Protein AF-A0A183EW74-F1 (afdb_monomer_lite)

Secondary structure (DSSP, 8-state):
--------HHHHHHHH--S-----GGGSEEEESS----TTT--HHHHHT-S-TTS-----SSSPP-EEEE-SS----SEEEEEEEHHHHHTTS-GGGTTSGGGGEEEEEEEEEEETTEEEEEEEEEEES-EEEEEEESSS---

InterPro domains:
  IPR004939 APC10/DOC domain [PF03256] (21-135)
  IPR004939 APC10/DOC domain [PS51284] (1-143)
  IPR004939 APC10/DOC domain [SM01337] (21-141)
  IPR008979 Galactose-binding-like domain superfamily [SSF49785] (6-139)
  IPR016901 Anaphase-promoting complex subunit APC10/Doc1 [PTHR12936] (15-138)

Radius of gyration: 16.48 Å; chains: 1; bounding box: 38×37×43 Å

Structure (mmCIF, N/CA/C/O backbone):
data_AF-A0A183EW74-F1
#
_entry.id   AF-A0A183EW74-F1
#
loop_
_atom_site.group_PDB
_atom_site.id
_atom_site.type_symbol
_atom_site.label_atom_id
_atom_site.label_alt_id
_atom_site.label_comp_id
_atom_site.label_asym_id
_atom_site.label_entity_id
_atom_site.label_seq_id
_atom_site.pdbx_PDB_ins_code
_atom_site.Cartn_x
_atom_site.Cartn_y
_atom_site.Cartn_z
_atom_site.occupancy
_atom_site.B_iso_or_equiv
_atom_site.auth_seq_id
_atom_site.auth_comp_id
_atom_site.auth_asym_id
_atom_site.auth_atom_id
_atom_site.pdbx_PDB_model_num
ATOM 1 N N . MET A 1 1 ? -5.964 -13.718 -28.762 1.00 37.50 1 MET A N 1
ATOM 2 C CA . MET A 1 1 ? -6.596 -14.587 -27.745 1.00 37.50 1 MET A CA 1
ATOM 3 C C . MET A 1 1 ? -5.716 -14.530 -26.511 1.00 37.50 1 MET A C 1
ATOM 5 O O . MET A 1 1 ? -4.592 -14.994 -26.602 1.00 37.50 1 MET A O 1
ATOM 9 N N . GLY A 1 2 ? -6.168 -13.905 -25.423 1.00 36.97 2 GLY A N 1
ATOM 10 C CA . GLY A 1 2 ? -5.344 -13.739 -24.220 1.00 36.97 2 GLY A CA 1
ATOM 11 C C . GLY A 1 2 ? -6.042 -12.947 -23.116 1.00 36.97 2 GLY A C 1
ATOM 12 O O . GLY A 1 2 ? -5.468 -12.014 -22.588 1.00 36.97 2 GLY A O 1
ATOM 13 N N . THR A 1 3 ? -7.302 -13.263 -22.812 1.00 36.94 3 THR A N 1
ATOM 14 C CA . THR A 1 3 ? -8.050 -12.672 -21.683 1.00 36.94 3 THR A CA 1
ATOM 15 C C . THR A 1 3 ? -8.197 -13.713 -20.581 1.00 36.94 3 THR A C 1
ATOM 17 O O . THR A 1 3 ? -9.294 -14.172 -20.261 1.00 36.94 3 THR A O 1
ATOM 20 N N . ALA A 1 4 ? -7.062 -14.158 -20.064 1.00 42.09 4 ALA A N 1
ATOM 21 C CA . ALA A 1 4 ? -6.982 -15.019 -18.903 1.00 42.09 4 ALA A CA 1
ATOM 22 C C . ALA A 1 4 ? -5.778 -14.547 -18.082 1.00 42.09 4 ALA A C 1
ATOM 24 O O . ALA A 1 4 ? -4.735 -14.272 -18.662 1.00 42.09 4 ALA A O 1
ATOM 25 N N . TYR A 1 5 ? -5.930 -14.507 -16.758 1.00 43.66 5 TYR A N 1
ATOM 26 C CA . TYR A 1 5 ? -4.840 -14.488 -15.770 1.00 43.66 5 TYR A CA 1
ATOM 27 C C . TYR A 1 5 ? -4.360 -13.178 -15.140 1.00 43.66 5 TYR A C 1
ATOM 29 O O . TYR A 1 5 ? -3.372 -13.232 -14.417 1.00 43.66 5 TYR A O 1
ATOM 37 N N . VAL A 1 6 ? -5.110 -12.074 -15.180 1.00 52.25 6 VAL A N 1
ATOM 38 C CA . VAL A 1 6 ? -5.001 -11.147 -14.037 1.00 52.25 6 VAL A CA 1
ATOM 39 C C . VAL A 1 6 ? -5.845 -11.742 -12.920 1.00 52.25 6 VAL A C 1
ATOM 41 O O . VAL A 1 6 ? -7.075 -11.675 -12.926 1.00 52.25 6 VAL A O 1
ATOM 44 N N . VAL A 1 7 ? -5.202 -12.467 -12.007 1.00 58.50 7 VAL A N 1
ATOM 45 C CA . VAL A 1 7 ? -5.883 -13.035 -10.842 1.00 58.50 7 VAL A CA 1
ATOM 46 C C . VAL A 1 7 ? -6.419 -11.868 -10.022 1.00 58.50 7 VAL A C 1
ATOM 48 O O . VAL A 1 7 ? -5.661 -11.165 -9.363 1.00 58.50 7 VAL A O 1
ATOM 51 N N . HIS A 1 8 ? -7.735 -11.664 -10.064 1.00 78.88 8 HIS A N 1
ATOM 52 C CA . HIS A 1 8 ? -8.410 -10.679 -9.229 1.00 78.88 8 HIS A CA 1
ATOM 53 C C . HIS A 1 8 ? -7.988 -10.867 -7.763 1.00 78.88 8 HIS A C 1
ATOM 55 O O . HIS A 1 8 ? -8.059 -11.986 -7.245 1.00 78.88 8 HIS A O 1
ATOM 61 N N . TRP A 1 9 ? -7.590 -9.787 -7.082 1.00 83.94 9 TRP A N 1
ATOM 62 C CA . TRP A 1 9 ? -7.100 -9.821 -5.696 1.00 83.94 9 TRP A CA 1
ATOM 63 C C . TRP A 1 9 ? -8.014 -10.591 -4.724 1.00 83.94 9 TRP A C 1
ATOM 65 O O . TRP A 1 9 ? -7.532 -11.280 -3.829 1.00 83.94 9 TRP A O 1
ATOM 75 N N . ARG A 1 10 ? -9.337 -10.584 -4.949 1.00 84.81 10 ARG A N 1
ATOM 76 C CA . ARG A 1 10 ? -10.326 -11.344 -4.165 1.00 84.81 10 ARG A CA 1
ATOM 77 C C . ARG A 1 10 ? -10.039 -12.853 -4.160 1.00 84.81 10 ARG A C 1
ATOM 79 O O . ARG A 1 10 ? -10.166 -13.513 -3.128 1.00 84.81 10 ARG A O 1
ATOM 86 N N . ASN A 1 11 ? -9.572 -13.401 -5.285 1.00 85.00 11 ASN A N 1
ATOM 87 C CA . ASN A 1 11 ? -9.171 -14.805 -5.380 1.00 85.00 11 ASN A CA 1
ATOM 88 C C . ASN A 1 11 ? -7.920 -15.091 -4.544 1.00 85.00 11 ASN A C 1
ATOM 90 O O . ASN A 1 11 ? -7.852 -16.140 -3.903 1.00 85.00 11 ASN A O 1
ATOM 94 N N . LEU A 1 12 ? -6.947 -14.173 -4.527 1.00 86.19 12 LEU A N 1
ATOM 95 C CA . LEU A 1 12 ? -5.769 -14.284 -3.667 1.00 86.19 12 LEU A CA 1
ATOM 96 C C . LEU A 1 12 ? -6.178 -14.259 -2.191 1.00 86.19 12 LEU A C 1
ATOM 98 O O . LEU A 1 12 ? -5.804 -15.166 -1.450 1.00 86.19 12 LEU A O 1
ATOM 102 N N . VAL A 1 13 ? -7.015 -13.296 -1.792 1.00 86.88 13 VAL A N 1
ATOM 103 C CA . VAL A 1 13 ? -7.507 -13.152 -0.411 1.00 86.88 13 VAL A CA 1
ATOM 104 C C . VAL A 1 13 ? -8.156 -14.440 0.092 1.00 86.88 13 VAL A C 1
ATOM 106 O O . VAL A 1 13 ? -7.800 -14.929 1.161 1.00 86.88 13 VAL A O 1
ATOM 109 N N . SER A 1 14 ? -9.017 -15.065 -0.716 1.00 85.50 14 SER A N 1
ATOM 110 C CA . SER A 1 14 ? -9.679 -16.329 -0.351 1.00 85.50 14 SER A CA 1
ATOM 111 C C . SER A 1 14 ? -8.719 -17.509 -0.112 1.00 85.50 14 SER A C 1
ATOM 113 O O . SER A 1 14 ? -9.075 -18.501 0.542 1.00 85.50 14 SER A O 1
ATOM 115 N N . LYS A 1 15 ? -7.502 -17.443 -0.667 1.00 86.69 15 LYS A N 1
ATOM 116 C CA . LYS A 1 15 ? -6.459 -18.460 -0.486 1.00 86.69 15 LYS A CA 1
ATOM 117 C C . LYS A 1 15 ? -5.645 -18.207 0.777 1.00 86.69 15 LYS A C 1
ATOM 119 O O . LYS A 1 15 ? -5.341 -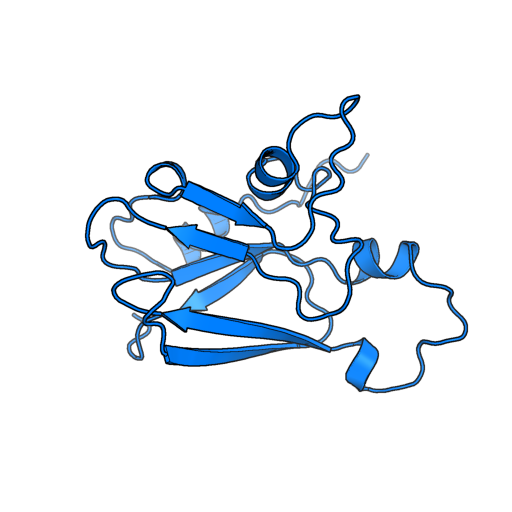19.174 1.468 1.00 86.69 15 LYS A O 1
ATOM 124 N N . ILE A 1 16 ? -5.327 -16.947 1.067 1.00 85.94 16 ILE A N 1
ATOM 125 C CA . ILE A 1 16 ? -4.449 -16.555 2.181 1.00 85.94 16 ILE A CA 1
ATOM 126 C C . ILE A 1 16 ? -5.194 -16.359 3.505 1.00 85.94 16 ILE A C 1
ATOM 128 O O . ILE A 1 16 ? -4.575 -16.398 4.560 1.00 85.94 16 ILE A O 1
ATOM 132 N N . TYR A 1 17 ? -6.513 -16.155 3.471 1.00 85.12 17 TYR A N 1
ATOM 133 C CA . TYR A 1 17 ? -7.319 -15.959 4.670 1.00 85.12 17 TYR A CA 1
ATOM 134 C C . TYR A 1 17 ? -8.685 -16.637 4.532 1.00 85.12 17 TYR A C 1
ATOM 136 O O . TYR A 1 17 ? -9.342 -16.552 3.494 1.00 85.12 17 TYR A O 1
ATOM 144 N N . LYS A 1 18 ? -9.110 -17.346 5.584 1.00 83.50 18 LYS A N 1
ATOM 145 C CA . LYS A 1 18 ? -10.357 -18.137 5.600 1.00 83.50 18 LYS A CA 1
ATOM 146 C C . LYS A 1 18 ? -11.490 -17.517 6.420 1.00 83.50 18 LYS A C 1
ATOM 148 O O . LYS A 1 18 ? -12.598 -18.044 6.394 1.00 83.50 18 LYS A O 1
ATOM 153 N N . GLY A 1 19 ? -11.226 -16.435 7.150 1.00 84.44 19 GLY A N 1
ATOM 154 C CA . GLY A 1 19 ? -12.236 -15.713 7.923 1.00 84.44 19 GLY A CA 1
ATOM 155 C C . GLY A 1 19 ? -12.952 -14.626 7.118 1.00 84.44 19 GLY A C 1
ATOM 156 O O . GLY A 1 19 ? -12.675 -14.412 5.938 1.00 84.44 19 GLY A O 1
ATOM 157 N N . ALA A 1 20 ? -13.856 -13.912 7.787 1.00 85.00 20 ALA A N 1
ATOM 158 C CA . ALA A 1 20 ? -14.469 -12.711 7.234 1.00 85.00 20 ALA A CA 1
ATOM 159 C C . ALA A 1 20 ? -13.455 -11.559 7.231 1.00 85.00 20 ALA A C 1
ATOM 161 O O . ALA A 1 20 ? -12.843 -11.268 8.257 1.00 85.00 20 ALA A O 1
ATOM 162 N N . LEU A 1 21 ? -13.298 -10.911 6.079 1.00 88.50 21 LEU A N 1
ATOM 163 C CA . LEU A 1 21 ? -12.496 -9.705 5.906 1.00 88.50 21 LEU A CA 1
ATOM 164 C C . LEU A 1 21 ? -13.375 -8.604 5.345 1.00 88.50 21 LEU A C 1
ATOM 166 O O . LEU A 1 21 ? -14.243 -8.865 4.510 1.00 88.50 21 LEU A O 1
ATOM 170 N N . LEU A 1 22 ? -13.115 -7.386 5.797 1.00 90.50 22 LEU A N 1
ATOM 171 C CA . LEU A 1 22 ? -13.687 -6.180 5.232 1.00 90.50 22 LEU A CA 1
ATOM 172 C C . LEU A 1 22 ? -12.583 -5.460 4.463 1.00 90.50 22 LEU A C 1
ATOM 174 O O . LEU A 1 22 ? -11.518 -5.201 5.018 1.00 90.50 22 LEU A O 1
ATOM 178 N N . ASP A 1 23 ? -12.842 -5.170 3.192 1.00 90.62 23 ASP A N 1
ATOM 179 C CA . ASP A 1 23 ? -12.040 -4.201 2.456 1.00 90.62 23 ASP A CA 1
ATOM 180 C C . ASP A 1 23 ? -12.403 -2.807 2.973 1.00 90.62 23 ASP A C 1
ATOM 182 O O . ASP A 1 23 ? -13.577 -2.445 2.974 1.00 90.62 23 ASP A O 1
ATOM 186 N N . ILE A 1 24 ? -11.403 -2.084 3.471 1.00 92.50 24 ILE A N 1
ATOM 187 C CA . ILE A 1 24 ? -11.542 -0.738 4.042 1.00 92.50 24 ILE A CA 1
ATOM 188 C C . ILE A 1 24 ? -10.768 0.301 3.227 1.00 92.50 24 ILE A C 1
ATOM 190 O O . ILE A 1 24 ? -10.488 1.389 3.722 1.00 92.50 24 ILE A O 1
ATOM 194 N N . THR A 1 25 ? -10.386 -0.031 1.992 1.00 91.38 25 THR A N 1
ATOM 195 C CA . THR A 1 25 ? -9.638 0.870 1.103 1.00 91.38 25 THR A CA 1
ATOM 196 C C . THR A 1 25 ? -10.364 2.204 0.930 1.00 91.38 25 THR A C 1
ATOM 198 O O . THR A 1 25 ? -9.754 3.261 1.017 1.00 91.38 25 THR A O 1
ATOM 201 N N . ASP A 1 26 ? -11.685 2.179 0.777 1.00 90.50 26 ASP A N 1
ATOM 202 C CA . ASP A 1 26 ? -12.528 3.364 0.593 1.00 90.50 26 ASP A CA 1
ATOM 203 C C . ASP A 1 26 ? -12.795 4.165 1.882 1.00 90.50 26 ASP A C 1
ATOM 205 O O . ASP A 1 26 ? -13.334 5.271 1.822 1.00 90.50 26 ASP A O 1
ATOM 209 N N . HIS A 1 27 ? -12.397 3.651 3.050 1.00 93.19 27 HIS A N 1
ATOM 210 C CA . HIS A 1 27 ? -12.467 4.389 4.314 1.00 93.19 27 HIS A CA 1
ATOM 211 C C . HIS A 1 27 ? -11.309 5.386 4.479 1.00 93.19 27 HIS A C 1
ATOM 213 O O . HIS A 1 27 ? -11.342 6.202 5.404 1.00 93.19 27 HIS A O 1
ATOM 219 N N . ALA A 1 28 ? -10.281 5.305 3.629 1.00 90.62 28 ALA A N 1
ATOM 220 C CA . ALA A 1 28 ? -9.077 6.116 3.725 1.00 90.62 28 ALA A CA 1
ATOM 221 C C . ALA A 1 28 ? -9.035 7.279 2.731 1.00 90.62 28 ALA A C 1
ATOM 223 O O . ALA A 1 28 ? -9.616 7.251 1.646 1.00 90.62 28 ALA A O 1
ATOM 224 N N . PHE A 1 29 ? -8.246 8.286 3.090 1.00 89.44 29 PHE A N 1
ATOM 225 C CA . PHE A 1 29 ? -7.788 9.341 2.201 1.00 89.44 29 PHE A CA 1
ATOM 226 C C . PHE A 1 29 ? -6.372 9.020 1.722 1.00 89.44 29 PHE A C 1
ATOM 228 O O . PHE A 1 29 ? -5.485 8.749 2.531 1.00 89.44 29 PHE A O 1
ATOM 235 N N . PHE A 1 30 ? -6.163 9.066 0.406 1.00 88.94 30 PHE A N 1
ATOM 236 C CA . PHE A 1 30 ? -4.874 8.787 -0.224 1.00 88.94 30 PHE A CA 1
ATOM 237 C C . PHE A 1 30 ? -4.237 10.072 -0.741 1.00 88.94 30 PHE A C 1
ATOM 239 O O . PHE A 1 30 ? -4.880 10.857 -1.441 1.00 88.94 30 PHE A O 1
ATOM 246 N N . THR A 1 31 ? -2.952 10.251 -0.447 1.00 85.56 31 THR A N 1
ATOM 247 C CA . THR A 1 31 ? -2.115 11.318 -1.010 1.00 85.56 31 THR A CA 1
ATOM 248 C C . THR A 1 31 ? -0.830 10.714 -1.565 1.00 85.56 31 THR A C 1
ATOM 250 O O . THR A 1 31 ? -0.281 9.787 -0.979 1.00 85.56 31 THR A O 1
ATOM 253 N N . LEU A 1 32 ? -0.337 11.236 -2.689 1.00 84.94 32 LEU A N 1
ATOM 254 C CA . LEU A 1 32 ? 0.871 10.750 -3.366 1.00 84.94 32 LEU A CA 1
ATOM 255 C C . LEU A 1 32 ? 1.941 11.847 -3.361 1.00 84.94 32 LEU A C 1
ATOM 257 O O . LEU A 1 32 ? 1.614 13.013 -3.585 1.00 84.94 32 LEU A O 1
ATOM 261 N N . SER A 1 33 ? 3.212 11.499 -3.123 1.00 75.81 33 SER A N 1
ATOM 262 C CA . SER A 1 33 ? 4.321 12.476 -3.076 1.00 75.81 33 SER A CA 1
ATOM 263 C C . SER A 1 33 ? 4.578 13.168 -4.410 1.00 75.81 33 SER A C 1
ATOM 265 O O . SER A 1 33 ? 5.007 14.319 -4.444 1.00 75.81 33 SER A O 1
ATOM 267 N N . SER A 1 34 ? 4.317 12.469 -5.510 1.00 65.06 34 SER A N 1
ATOM 268 C CA . SER A 1 34 ? 4.404 12.994 -6.864 1.00 65.06 34 SER A CA 1
ATOM 269 C C . SER A 1 34 ? 3.233 12.440 -7.657 1.00 65.06 34 SER A C 1
ATOM 271 O O . SER A 1 34 ? 3.224 11.256 -7.992 1.00 65.06 34 SER A O 1
ATOM 273 N N . GLY A 1 35 ? 2.252 13.291 -7.936 1.00 52.75 35 GLY A N 1
ATOM 274 C CA . GLY A 1 35 ? 1.260 13.012 -8.959 1.00 52.75 35 GLY A CA 1
ATOM 275 C C . GLY A 1 35 ? 1.611 13.787 -10.217 1.00 52.75 35 GLY A C 1
ATOM 276 O O . GLY A 1 35 ? 1.851 14.996 -10.126 1.00 52.75 35 GLY A O 1
ATOM 277 N N . ILE A 1 36 ? 1.608 13.153 -11.392 1.00 45.44 36 ILE A N 1
ATOM 278 C CA . ILE A 1 36 ? 1.493 13.952 -12.616 1.00 45.44 36 ILE A CA 1
ATOM 279 C C . ILE A 1 36 ? 0.102 14.576 -12.545 1.00 45.44 36 ILE A C 1
ATOM 281 O O . ILE A 1 36 ? -0.905 13.910 -12.780 1.00 45.44 36 ILE A O 1
ATOM 285 N N . LEU A 1 37 ? 0.024 15.867 -12.223 1.00 41.78 37 LEU A N 1
ATOM 286 C CA . LEU A 1 37 ? -1.216 16.627 -12.320 1.00 41.78 37 LEU A CA 1
ATOM 287 C C . LEU A 1 37 ? -1.498 16.890 -13.806 1.00 41.78 37 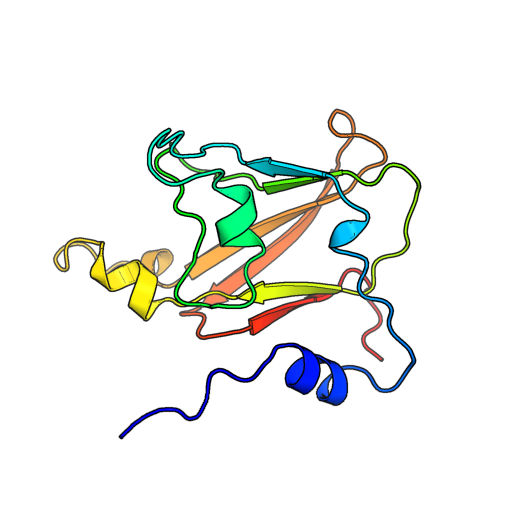LEU A C 1
ATOM 289 O O . LEU A 1 37 ? -1.468 18.021 -14.288 1.00 41.78 37 LEU A O 1
ATOM 293 N N . ASN A 1 38 ? -1.707 15.824 -14.578 1.00 41.56 38 ASN A N 1
ATOM 294 C CA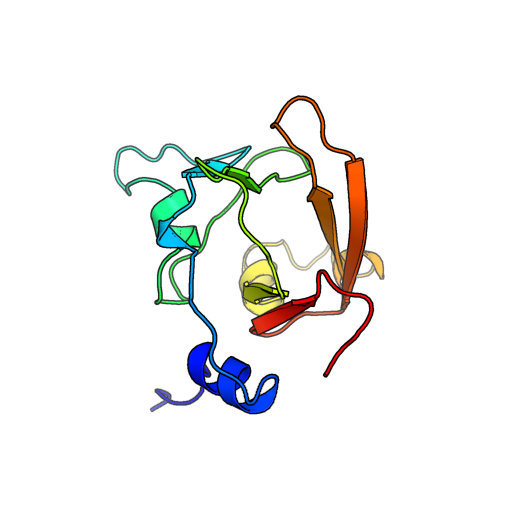 . ASN A 1 38 ? -2.139 15.947 -15.950 1.00 41.56 38 ASN A CA 1
ATOM 295 C C . ASN A 1 38 ? -3.624 16.298 -15.8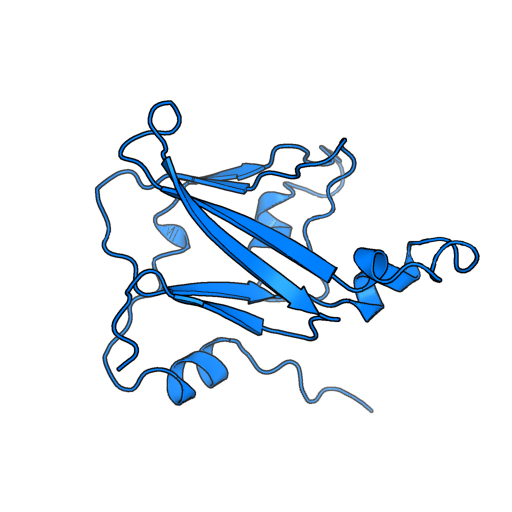89 1.00 41.56 38 ASN A C 1
ATOM 297 O O . ASN A 1 38 ? -4.486 15.426 -15.804 1.00 41.56 38 ASN A O 1
ATOM 301 N N . LEU A 1 39 ? -3.920 17.599 -15.903 1.00 40.16 39 LEU A N 1
ATOM 302 C CA . LEU A 1 39 ? -5.281 18.148 -15.915 1.00 40.16 39 LEU A CA 1
ATOM 303 C C . LEU A 1 39 ? -6.152 17.556 -17.044 1.00 40.16 39 LEU A C 1
ATOM 305 O O . LEU A 1 39 ? -7.373 17.655 -16.981 1.00 40.16 39 LEU A O 1
ATOM 309 N N . ALA A 1 40 ? -5.544 16.911 -18.050 1.00 49.12 40 ALA A N 1
ATOM 310 C CA . ALA A 1 40 ? -6.229 16.197 -19.124 1.00 49.12 40 ALA A CA 1
ATOM 311 C C . ALA A 1 40 ? -6.575 14.718 -18.824 1.00 49.12 40 ALA A C 1
ATOM 313 O O . ALA A 1 40 ? -7.374 14.151 -19.566 1.00 49.12 40 ALA A O 1
ATOM 314 N N . LYS A 1 41 ? -5.989 14.076 -17.796 1.00 45.47 41 LYS A N 1
ATOM 315 C CA . LYS A 1 41 ? -6.146 12.628 -17.515 1.00 45.47 41 LYS A CA 1
ATOM 316 C C . LYS A 1 41 ? -6.648 12.253 -16.109 1.00 45.47 41 LYS A C 1
ATOM 318 O O . LYS A 1 41 ? -6.861 11.074 -15.870 1.00 45.47 41 LYS A O 1
ATOM 323 N N . GLY A 1 42 ? -6.942 13.215 -15.232 1.00 43.66 42 GLY A N 1
ATOM 324 C CA . GLY A 1 42 ? -7.601 12.932 -13.946 1.00 43.66 42 GLY A CA 1
ATOM 325 C C . GLY A 1 42 ? -6.665 12.344 -12.880 1.00 43.66 42 GLY A C 1
ATOM 326 O O . GLY A 1 42 ? -5.554 11.922 -13.176 1.00 43.66 42 GLY A O 1
ATOM 327 N N . HIS A 1 43 ? -7.085 12.430 -11.615 1.00 55.47 43 HIS A N 1
ATOM 328 C CA . HIS A 1 43 ? -6.219 12.260 -10.445 1.00 55.47 43 HIS A CA 1
ATOM 329 C C . HIS A 1 43 ? -5.508 10.903 -10.383 1.00 55.47 43 HIS A C 1
ATOM 331 O O . HIS A 1 43 ? -6.133 9.854 -10.473 1.00 55.47 43 HIS A O 1
ATOM 337 N N . ASP A 1 44 ? -4.211 10.950 -10.107 1.00 68.12 44 ASP A N 1
ATOM 338 C CA . ASP A 1 44 ? -3.294 9.807 -10.056 1.00 68.12 44 ASP A CA 1
ATOM 339 C C . ASP A 1 44 ? -3.661 8.751 -8.988 1.00 68.12 44 ASP A C 1
ATOM 341 O O . ASP A 1 44 ? -3.468 7.551 -9.158 1.00 68.12 44 ASP A O 1
ATOM 345 N N . VAL A 1 45 ? -4.331 9.190 -7.919 1.00 80.38 45 VAL A N 1
ATOM 346 C CA . VAL A 1 45 ? -4.925 8.303 -6.906 1.00 80.38 45 VAL A CA 1
ATOM 347 C C . VAL A 1 45 ? -5.993 7.382 -7.506 1.00 80.38 45 VAL A C 1
ATOM 349 O O . VAL A 1 45 ? -6.122 6.243 -7.072 1.00 80.38 45 VAL A O 1
ATOM 352 N N . HIS A 1 46 ? -6.754 7.838 -8.508 1.00 82.31 46 HIS A N 1
ATOM 353 C CA . HIS A 1 46 ? -7.763 6.989 -9.142 1.00 82.31 46 HIS A CA 1
ATOM 354 C C . HIS A 1 46 ? -7.128 5.849 -9.931 1.00 82.31 46 HIS A C 1
ATOM 356 O O . HIS A 1 46 ? -7.675 4.757 -9.901 1.00 82.31 46 HIS A O 1
ATOM 362 N N . HIS A 1 4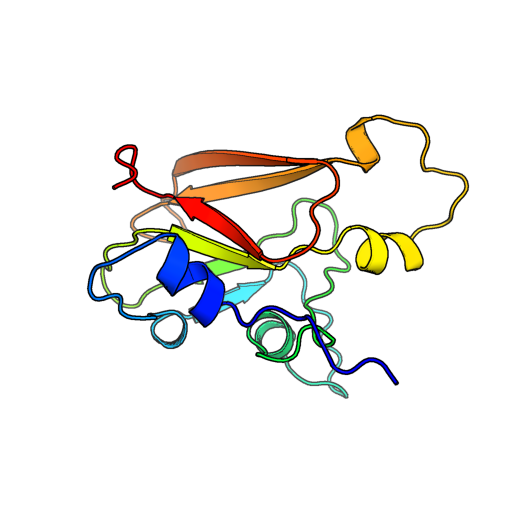7 ? -5.981 6.077 -10.580 1.00 82.88 47 HIS A N 1
ATOM 363 C CA . HIS A 1 47 ? -5.248 5.001 -11.246 1.00 82.88 47 HIS A CA 1
ATOM 364 C C . HIS A 1 47 ? -4.603 4.045 -10.240 1.00 82.88 47 HIS A C 1
ATOM 366 O O . HIS A 1 47 ? -4.610 2.846 -10.473 1.00 82.88 47 HIS A O 1
ATOM 372 N N . LEU A 1 48 ? -4.099 4.541 -9.101 1.00 84.62 48 LEU A N 1
ATOM 373 C CA . LEU A 1 48 ? -3.578 3.677 -8.031 1.00 84.62 48 LEU A CA 1
ATOM 374 C C . LEU A 1 48 ? -4.640 2.710 -7.482 1.00 84.62 48 LEU A C 1
ATOM 376 O O . LEU A 1 48 ? -4.318 1.583 -7.115 1.00 84.62 48 LEU A O 1
ATOM 380 N N . LEU A 1 49 ? -5.885 3.176 -7.374 1.00 86.44 49 LEU A N 1
ATOM 381 C CA . LEU A 1 49 ? -6.998 2.436 -6.775 1.00 86.44 49 LEU A CA 1
ATOM 382 C C . LEU A 1 49 ? -7.912 1.767 -7.816 1.00 86.44 49 LEU A C 1
ATOM 384 O O . LEU A 1 49 ? -8.965 1.246 -7.445 1.00 86.44 49 LEU A O 1
ATOM 388 N N . ASP A 1 50 ? -7.553 1.804 -9.103 1.00 84.88 50 ASP A N 1
ATOM 389 C CA . ASP A 1 50 ? -8.356 1.204 -10.168 1.00 84.88 50 ASP A CA 1
ATOM 390 C C . ASP A 1 50 ? -8.325 -0.333 -10.071 1.00 84.88 50 ASP A C 1
ATOM 392 O O . ASP A 1 50 ? -7.326 -0.941 -9.684 1.00 84.88 50 ASP A O 1
AT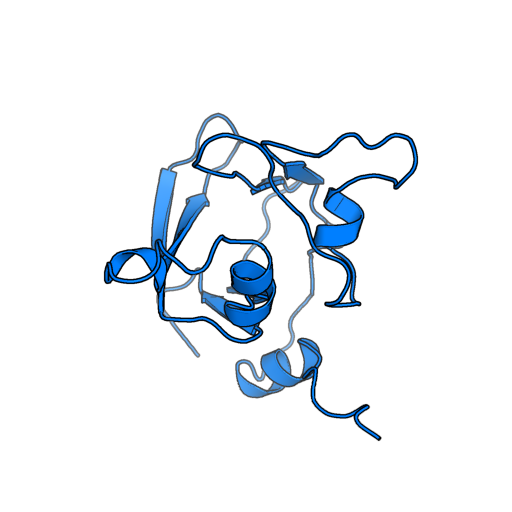OM 396 N N . GLU A 1 51 ? -9.430 -0.990 -10.432 1.00 82.69 51 GLU A N 1
ATOM 397 C CA . GLU A 1 51 ? -9.456 -2.453 -10.545 1.00 82.69 51 GLU A CA 1
ATOM 398 C C . GLU A 1 51 ? -8.758 -2.932 -11.832 1.00 82.69 51 GLU A C 1
ATOM 400 O O . GLU A 1 51 ? -8.380 -4.105 -11.931 1.00 82.69 51 GLU A O 1
ATOM 405 N N . ASN A 1 52 ? -8.590 -2.046 -12.822 1.00 81.75 52 ASN A N 1
ATOM 406 C CA . ASN A 1 52 ? -7.849 -2.327 -14.043 1.00 81.75 52 ASN A CA 1
ATOM 407 C C . ASN A 1 52 ? -6.340 -2.142 -13.835 1.00 81.75 52 ASN A C 1
ATOM 409 O O . ASN A 1 52 ? -5.870 -1.019 -13.708 1.00 81.75 52 ASN A O 1
ATOM 413 N N . ILE A 1 53 ? -5.577 -3.235 -13.911 1.00 77.12 53 ILE A N 1
ATOM 414 C CA . ILE A 1 53 ? -4.112 -3.217 -13.755 1.00 77.12 53 ILE A CA 1
ATOM 415 C C . ILE A 1 53 ? -3.371 -2.448 -14.859 1.00 77.12 53 ILE A C 1
ATOM 417 O O . ILE A 1 53 ? -2.211 -2.092 -14.680 1.00 77.12 53 ILE A O 1
ATOM 421 N N . ASP A 1 54 ? -4.028 -2.180 -15.993 1.00 76.56 54 ASP A N 1
ATOM 422 C CA . ASP A 1 54 ? -3.465 -1.334 -17.051 1.00 76.56 54 ASP A CA 1
ATOM 423 C C . ASP A 1 54 ? -3.466 0.154 -16.648 1.00 76.56 54 ASP A C 1
ATOM 425 O O . ASP A 1 54 ? -2.825 0.984 -17.297 1.00 76.56 54 ASP A O 1
ATOM 429 N N . HIS A 1 55 ? -4.213 0.513 -15.599 1.00 80.31 55 HIS A N 1
ATOM 430 C CA . HIS A 1 55 ? -4.186 1.827 -14.975 1.00 80.31 55 HIS A CA 1
ATOM 431 C C . HIS A 1 55 ? -3.314 1.744 -13.721 1.00 80.31 55 HIS A C 1
ATOM 433 O O . HIS A 1 55 ? -3.575 0.959 -12.817 1.00 80.31 55 HIS A O 1
ATOM 439 N N . TYR A 1 56 ? -2.262 2.554 -13.671 1.00 76.00 56 TYR A N 1
ATOM 440 C CA . TYR A 1 56 ? -1.305 2.547 -12.570 1.00 76.00 56 TYR A CA 1
ATOM 441 C C . TYR A 1 56 ? -0.842 3.963 -12.244 1.00 76.00 56 TYR A C 1
ATOM 443 O O . TYR A 1 56 ? -0.846 4.857 -13.098 1.00 76.00 56 TYR A O 1
ATOM 451 N N . TRP A 1 57 ? -0.438 4.161 -10.990 1.00 80.44 57 TRP A N 1
ATOM 452 C CA . TRP A 1 57 ? 0.257 5.373 -10.578 1.00 80.44 57 TRP A CA 1
ATOM 453 C C . TRP A 1 57 ? 1.674 5.375 -11.144 1.00 80.44 57 TRP A C 1
ATOM 455 O O . TRP A 1 57 ? 2.424 4.418 -10.961 1.00 80.44 57 TRP A O 1
ATOM 465 N N . ARG A 1 58 ? 2.057 6.483 -11.781 1.00 75.56 58 ARG A N 1
ATOM 466 C CA . ARG A 1 58 ? 3.435 6.743 -12.194 1.00 75.56 58 ARG A CA 1
ATOM 467 C C . ARG A 1 58 ? 3.992 7.961 -11.464 1.00 75.56 58 ARG A C 1
ATOM 469 O O . ARG A 1 58 ? 3.601 9.096 -11.729 1.00 75.56 58 ARG A O 1
ATOM 476 N N . SER A 1 59 ? 4.952 7.725 -10.582 1.00 69.88 59 SER A N 1
ATOM 477 C CA . SER A 1 59 ? 5.703 8.781 -9.913 1.00 69.88 59 SER A CA 1
ATOM 478 C C . SER A 1 59 ? 6.809 9.341 -10.813 1.00 69.88 59 SER A C 1
ATOM 480 O O . SER A 1 59 ? 7.711 8.610 -11.206 1.00 69.88 59 SER A O 1
ATOM 482 N N . ASP A 1 60 ? 6.792 10.650 -11.074 1.00 69.50 60 ASP A N 1
ATOM 483 C CA . ASP A 1 60 ? 7.834 11.357 -11.846 1.00 69.50 60 ASP A CA 1
ATOM 484 C C . ASP A 1 60 ? 8.780 12.201 -10.944 1.00 69.50 60 ASP A C 1
ATOM 486 O O . ASP A 1 60 ? 9.437 13.134 -11.406 1.00 69.50 60 ASP A O 1
ATOM 490 N N . GLY A 1 61 ? 8.828 11.922 -9.634 1.00 64.50 61 GLY A N 1
ATOM 491 C CA . GLY A 1 61 ? 9.660 12.640 -8.652 1.00 64.50 61 GLY A CA 1
ATOM 492 C C . GLY A 1 61 ? 10.989 11.952 -8.309 1.00 64.50 61 GLY A C 1
ATOM 493 O O . GLY A 1 61 ? 11.279 10.861 -8.783 1.00 64.50 61 GLY A O 1
ATOM 494 N N . GLU A 1 62 ? 11.796 12.565 -7.439 1.00 66.25 62 GLU A N 1
ATOM 495 C CA . GLU A 1 62 ? 12.951 11.885 -6.832 1.00 66.25 62 GLU A CA 1
ATOM 496 C C . GLU A 1 62 ? 12.486 10.845 -5.797 1.00 66.25 62 GLU A C 1
ATOM 498 O O . GLU A 1 62 ? 11.476 11.031 -5.114 1.00 66.25 62 GLU A O 1
ATOM 503 N N . THR A 1 63 ? 13.221 9.738 -5.670 1.00 67.38 63 THR A N 1
ATOM 504 C CA . THR A 1 63 ? 12.963 8.726 -4.637 1.00 67.38 63 THR A CA 1
ATOM 505 C C . THR A 1 63 ? 13.269 9.272 -3.235 1.00 67.38 63 THR A C 1
ATOM 507 O O . THR A 1 63 ? 14.269 9.978 -3.082 1.00 67.38 63 THR A O 1
ATOM 510 N N . PRO A 1 64 ? 12.519 8.871 -2.190 1.00 76.38 64 PRO A N 1
ATOM 511 C CA . PRO A 1 64 ? 11.464 7.855 -2.198 1.00 76.38 64 PRO A CA 1
ATOM 512 C C . PRO A 1 64 ? 10.104 8.386 -2.679 1.00 76.38 64 PRO A C 1
ATOM 514 O O . PRO A 1 64 ? 9.681 9.485 -2.324 1.00 76.38 64 PRO A O 1
ATOM 517 N N . HIS A 1 65 ? 9.383 7.563 -3.440 1.00 82.62 65 HIS A N 1
ATOM 518 C CA . HIS A 1 65 ? 7.978 7.812 -3.760 1.00 82.62 65 HIS A CA 1
ATOM 519 C C . HIS A 1 65 ? 7.113 7.403 -2.562 1.00 82.62 65 HIS A C 1
ATOM 521 O O . HIS A 1 65 ? 7.313 6.330 -1.994 1.00 82.62 65 HIS A O 1
ATOM 527 N N . VAL A 1 66 ? 6.175 8.258 -2.153 1.00 82.00 66 VAL A N 1
ATOM 528 C CA . VAL A 1 66 ? 5.390 8.068 -0.926 1.00 82.00 66 VAL A CA 1
ATOM 529 C C . VAL A 1 66 ? 3.908 8.021 -1.262 1.00 82.00 66 VAL A C 1
ATOM 531 O O . VAL A 1 66 ? 3.389 8.920 -1.924 1.00 82.00 66 VAL A O 1
ATOM 534 N N . ILE A 1 67 ? 3.241 6.984 -0.760 1.00 88.44 67 ILE A N 1
ATOM 535 C CA . ILE A 1 67 ? 1.785 6.880 -0.683 1.00 88.44 67 ILE A CA 1
ATOM 536 C C . ILE A 1 67 ? 1.416 7.085 0.783 1.00 88.44 67 ILE A C 1
ATOM 538 O O . ILE A 1 67 ? 1.794 6.287 1.641 1.00 88.44 67 ILE A O 1
ATOM 542 N N . THR A 1 68 ? 0.680 8.149 1.072 1.00 87.69 68 THR A N 1
ATOM 543 C CA . THR A 1 68 ? 0.127 8.416 2.399 1.00 87.69 68 THR A CA 1
ATOM 544 C C . THR A 1 68 ? -1.317 7.938 2.430 1.00 87.69 68 THR A C 1
ATOM 546 O O . THR A 1 68 ? -2.112 8.351 1.587 1.00 87.69 68 THR A O 1
ATOM 549 N N . ILE A 1 69 ? -1.649 7.085 3.401 1.00 91.06 69 ILE A N 1
ATOM 550 C CA . ILE A 1 69 ? -2.989 6.524 3.606 1.00 91.06 69 ILE A CA 1
ATOM 551 C C . ILE A 1 69 ? -3.470 6.948 4.995 1.00 91.06 69 ILE A C 1
ATOM 553 O O . ILE A 1 69 ? -2.908 6.520 6.003 1.00 91.06 69 ILE A O 1
ATOM 557 N N . GLU A 1 70 ? -4.495 7.794 5.059 1.00 90.00 70 GLU A N 1
ATOM 558 C CA . GLU A 1 70 ? -5.020 8.345 6.312 1.00 90.00 70 GLU A CA 1
ATOM 559 C C . GLU A 1 70 ? -6.451 7.879 6.563 1.00 90.00 70 GLU A C 1
ATOM 561 O O . GLU A 1 70 ? -7.331 8.056 5.724 1.00 90.00 70 GLU A O 1
ATOM 566 N N . PHE A 1 71 ? -6.707 7.332 7.749 1.00 91.19 71 PHE A N 1
ATOM 567 C CA . PHE A 1 71 ? -8.045 6.914 8.160 1.00 91.19 71 PHE A CA 1
ATOM 568 C C . PHE A 1 71 ? -8.649 7.941 9.128 1.00 91.19 71 PHE A C 1
ATOM 570 O O . PHE A 1 71 ? -7.963 8.393 10.047 1.00 91.19 71 PHE A O 1
ATOM 577 N N . PRO A 1 72 ? -9.942 8.293 8.993 1.00 89.50 72 PRO A N 1
ATOM 578 C CA . PRO A 1 72 ? -10.599 9.279 9.857 1.00 89.50 72 PRO A CA 1
ATOM 579 C C . PRO A 1 72 ? -10.787 8.794 11.304 1.00 89.50 72 PRO A C 1
ATOM 581 O O . PRO A 1 72 ? -11.099 9.581 12.197 1.00 89.50 72 PRO A O 1
ATOM 584 N N . LYS A 1 73 ? -10.627 7.491 11.545 1.00 89.94 73 LYS A N 1
ATOM 585 C CA . LYS A 1 73 ? -10.660 6.856 12.862 1.00 89.94 73 LYS A CA 1
ATOM 586 C C . LYS A 1 73 ? -9.624 5.737 12.903 1.00 89.94 73 LYS A C 1
ATOM 588 O O . LYS A 1 73 ? -9.157 5.279 11.865 1.00 89.94 73 LYS A O 1
ATOM 593 N N . LYS A 1 74 ? -9.299 5.269 14.108 1.00 87.75 74 LYS A N 1
ATOM 594 C CA . LYS A 1 74 ? -8.442 4.096 14.278 1.00 87.75 74 LYS A CA 1
ATOM 595 C C . LYS A 1 74 ? -9.127 2.863 13.677 1.00 87.75 74 LYS A C 1
ATOM 597 O O . LYS A 1 74 ? -10.228 2.523 14.104 1.00 87.75 74 LYS A O 1
ATOM 602 N N . GLU A 1 75 ? -8.446 2.219 12.739 1.00 90.06 75 GLU A N 1
ATOM 603 C CA . GLU A 1 75 ? -8.840 0.950 12.125 1.00 90.06 75 GLU A CA 1
ATOM 604 C C . GLU A 1 75 ? -7.797 -0.127 12.449 1.00 90.06 75 GLU A C 1
ATOM 606 O O . GLU A 1 75 ? -6.628 0.181 12.707 1.00 90.06 75 GLU A O 1
ATOM 611 N N . ASP A 1 76 ? -8.226 -1.387 12.440 1.00 87.19 76 ASP A N 1
ATOM 612 C CA . ASP A 1 76 ? -7.342 -2.539 12.608 1.00 87.19 76 ASP A CA 1
ATOM 613 C C . ASP A 1 76 ? -7.001 -3.137 11.235 1.00 87.19 76 ASP A C 1
ATOM 615 O O . ASP A 1 76 ? -7.886 -3.510 10.464 1.00 87.19 76 ASP A O 1
ATOM 619 N N . PHE A 1 77 ? -5.705 -3.261 10.936 1.00 87.12 77 PHE A N 1
ATOM 620 C CA . PHE A 1 77 ? -5.205 -3.767 9.656 1.00 87.12 77 PHE A CA 1
ATOM 621 C C . PHE A 1 77 ? -4.640 -5.176 9.801 1.00 87.12 77 PHE A C 1
ATOM 623 O O . PHE A 1 77 ? -3.804 -5.434 10.667 1.00 87.12 77 PHE A O 1
ATOM 630 N N . LEU A 1 78 ? -5.042 -6.085 8.911 1.00 90.38 78 LEU A N 1
ATOM 631 C CA . LEU A 1 78 ? -4.440 -7.419 8.826 1.00 90.38 78 LEU A CA 1
ATOM 632 C C . LEU A 1 78 ? -3.302 -7.454 7.808 1.00 90.38 78 LEU A C 1
ATOM 634 O O . LEU A 1 78 ? -2.199 -7.911 8.120 1.00 90.38 78 LEU A O 1
ATOM 638 N N . PHE A 1 79 ? -3.558 -6.946 6.606 1.00 91.69 79 PHE A N 1
ATOM 639 C CA . PHE A 1 79 ? -2.569 -6.854 5.545 1.00 91.69 79 PHE A CA 1
ATOM 640 C C . PHE A 1 79 ? -2.899 -5.734 4.554 1.00 91.69 79 PHE A C 1
ATOM 642 O O . PHE A 1 79 ? -4.036 -5.273 4.479 1.00 91.69 79 PHE A O 1
ATOM 649 N N . LEU A 1 80 ? -1.891 -5.334 3.786 1.00 91.88 80 LEU A N 1
ATOM 650 C CA . LEU A 1 80 ? -1.980 -4.479 2.608 1.00 91.88 80 LEU A CA 1
ATOM 651 C C . LEU A 1 80 ? -1.705 -5.335 1.365 1.00 91.88 80 LEU A C 1
ATOM 653 O O . LEU A 1 80 ? -0.822 -6.195 1.387 1.00 91.88 80 LEU A O 1
ATOM 657 N N . LEU A 1 81 ? -2.457 -5.099 0.292 1.00 91.75 81 LEU A N 1
ATOM 658 C CA . LEU A 1 81 ? -2.203 -5.688 -1.021 1.00 91.75 81 LEU A CA 1
ATOM 659 C C . LEU A 1 81 ? -1.621 -4.625 -1.946 1.00 91.75 81 LEU A C 1
ATOM 661 O O . LEU A 1 81 ? -2.181 -3.539 -2.056 1.00 91.75 81 LEU A O 1
ATOM 665 N N . LEU A 1 82 ? -0.519 -4.950 -2.616 1.00 90.06 82 LEU A N 1
ATOM 666 C CA . LEU A 1 82 ? 0.112 -4.094 -3.620 1.00 90.06 82 LEU A CA 1
ATOM 667 C C . LEU A 1 82 ? 0.291 -4.891 -4.904 1.00 90.06 82 LEU A C 1
ATOM 669 O O . LEU A 1 82 ? 0.869 -5.972 -4.866 1.00 90.06 82 LEU A O 1
ATOM 673 N N . TYR A 1 83 ? -0.189 -4.384 -6.033 1.00 88.00 83 TYR A N 1
ATOM 674 C CA . TYR A 1 83 ? 0.141 -4.966 -7.330 1.00 88.00 83 TYR A CA 1
ATOM 675 C C . TYR A 1 83 ? 1.461 -4.364 -7.812 1.00 88.00 83 TYR A C 1
ATOM 677 O O . TYR A 1 83 ? 1.570 -3.145 -7.905 1.00 88.00 83 TYR A O 1
ATOM 685 N N . LEU A 1 84 ? 2.461 -5.206 -8.069 1.00 86.69 84 LEU A N 1
ATOM 686 C CA . LEU A 1 84 ? 3.771 -4.793 -8.574 1.00 86.69 84 LEU A CA 1
ATOM 687 C C . LEU A 1 84 ? 4.107 -5.649 -9.796 1.00 86.69 84 LEU A C 1
ATOM 689 O O . LEU A 1 84 ? 4.011 -6.874 -9.717 1.00 86.69 84 LEU A O 1
ATOM 693 N N . ASP A 1 85 ? 4.506 -5.019 -10.897 1.00 83.75 85 ASP A N 1
ATOM 694 C CA . ASP A 1 85 ? 4.850 -5.703 -12.145 1.00 83.75 85 ASP A CA 1
ATOM 695 C C . ASP A 1 85 ? 6.174 -5.168 -12.685 1.00 83.75 85 ASP A C 1
ATOM 697 O O . ASP A 1 85 ? 6.263 -4.097 -13.284 1.00 83.75 85 ASP A O 1
ATOM 701 N N . TYR A 1 86 ? 7.218 -5.952 -12.442 1.00 77.94 86 TYR A N 1
ATOM 702 C CA . TYR A 1 86 ? 8.574 -5.625 -12.837 1.00 77.94 86 TYR A CA 1
ATOM 703 C C . TYR A 1 86 ? 8.731 -5.432 -14.352 1.00 77.94 86 TYR A C 1
ATOM 705 O O . TYR A 1 86 ? 9.435 -4.525 -14.785 1.00 77.94 86 TYR A O 1
ATOM 713 N N . GLU A 1 87 ? 8.088 -6.269 -15.166 1.00 73.81 87 GLU A N 1
ATOM 714 C CA . GLU A 1 87 ? 8.274 -6.261 -16.621 1.00 73.81 87 GLU A CA 1
ATOM 715 C C . GLU A 1 87 ? 7.558 -5.068 -17.271 1.00 73.81 87 GLU A C 1
ATOM 717 O O . GLU A 1 87 ? 8.063 -4.498 -18.243 1.00 73.81 87 GLU A O 1
ATOM 722 N N . LEU A 1 88 ? 6.401 -4.659 -16.739 1.00 69.62 88 LEU A N 1
ATOM 723 C CA . LEU A 1 88 ? 5.716 -3.436 -17.175 1.00 69.62 88 LEU A CA 1
ATOM 724 C C . LEU A 1 88 ? 6.492 -2.172 -16.777 1.00 69.62 88 LEU A C 1
ATOM 726 O O . LEU A 1 88 ? 6.609 -1.251 -17.591 1.00 69.62 88 LEU A O 1
ATOM 730 N N . ASP A 1 89 ? 7.082 -2.146 -15.581 1.00 65.62 89 ASP A N 1
ATOM 731 C CA . ASP A 1 89 ? 7.914 -1.027 -15.119 1.00 65.62 89 ASP A CA 1
ATOM 732 C C . ASP A 1 89 ? 9.234 -0.914 -15.921 1.00 65.62 89 ASP A C 1
ATOM 734 O O . ASP A 1 89 ? 9.693 0.188 -16.248 1.00 65.62 89 ASP A O 1
ATOM 738 N N . GLU A 1 90 ? 9.836 -2.044 -16.314 1.00 60.31 90 GLU A N 1
ATOM 739 C CA . GLU A 1 90 ? 11.091 -2.086 -17.079 1.00 60.31 90 GLU A CA 1
ATOM 740 C C . GLU A 1 90 ? 10.967 -1.627 -18.536 1.00 60.31 90 GLU A C 1
ATOM 742 O O . GLU A 1 90 ? 11.914 -1.042 -19.065 1.00 60.31 90 GLU A O 1
ATOM 747 N N . GLN A 1 91 ? 9.817 -1.821 -19.195 1.00 52.78 91 GLN A N 1
ATOM 748 C CA . GLN A 1 91 ? 9.605 -1.391 -20.592 1.00 52.78 91 GLN A CA 1
ATOM 749 C C . GLN A 1 91 ? 9.747 0.128 -20.796 1.00 52.78 91 GLN A C 1
ATOM 751 O O . GLN A 1 91 ? 9.869 0.605 -21.928 1.00 52.78 91 GLN A O 1
ATOM 756 N N . HIS A 1 92 ? 9.755 0.896 -19.707 1.00 50.25 92 HIS A N 1
ATOM 757 C CA . HIS A 1 92 ? 9.949 2.341 -19.703 1.00 50.25 92 HIS A CA 1
ATOM 758 C C . HIS A 1 92 ? 11.369 2.788 -19.317 1.00 50.25 92 HIS A C 1
ATOM 760 O O . HIS A 1 92 ? 11.654 3.987 -19.377 1.00 50.25 92 HIS A O 1
ATOM 766 N N . THR A 1 93 ? 12.269 1.858 -18.977 1.00 48.12 93 THR A N 1
ATOM 767 C CA . THR A 1 93 ? 13.643 2.142 -18.535 1.00 48.12 93 THR A CA 1
ATOM 768 C C . THR A 1 93 ? 14.653 1.744 -19.627 1.00 48.12 93 THR A C 1
ATOM 770 O O . THR A 1 93 ? 14.585 0.632 -20.147 1.00 48.12 93 THR A O 1
ATOM 773 N N . PRO A 1 94 ? 15.605 2.612 -20.034 1.00 43.06 94 PRO A N 1
ATOM 774 C CA . PRO A 1 94 ? 16.582 2.275 -21.072 1.00 43.06 94 PRO A CA 1
ATOM 775 C C . PRO A 1 94 ? 17.413 1.025 -20.726 1.00 43.06 94 PRO A C 1
ATOM 777 O O . PRO A 1 94 ? 18.058 0.954 -19.681 1.00 43.06 94 PRO A O 1
ATOM 780 N N . GLN A 1 95 ? 17.439 0.064 -21.652 1.00 48.19 95 GLN A N 1
ATOM 781 C CA . GLN A 1 95 ? 17.926 -1.313 -21.470 1.00 48.19 95 GLN A CA 1
ATOM 782 C C . GLN A 1 95 ? 19.432 -1.445 -21.128 1.00 48.19 95 GLN A C 1
ATOM 784 O O . GLN A 1 95 ? 19.871 -2.491 -20.654 1.00 48.19 95 GLN A O 1
ATOM 789 N N . GLU A 1 96 ? 20.237 -0.396 -21.335 1.00 51.62 96 GLU A N 1
ATOM 790 C CA . GLU A 1 96 ? 21.697 -0.410 -21.123 1.00 51.62 96 GLU A CA 1
ATOM 791 C C . GLU A 1 96 ? 22.127 -0.299 -19.639 1.00 51.62 96 GLU A C 1
ATOM 793 O O . GLU A 1 96 ? 23.301 -0.495 -19.329 1.00 51.62 96 GLU A O 1
ATOM 798 N N . ALA A 1 97 ? 21.206 -0.035 -18.700 1.00 48.34 97 ALA A N 1
ATOM 799 C CA . ALA A 1 97 ? 21.521 0.214 -17.281 1.00 48.34 97 ALA A CA 1
ATOM 800 C C . ALA A 1 97 ? 21.317 -0.989 -16.319 1.00 48.34 97 ALA A C 1
ATOM 802 O O . ALA A 1 97 ? 21.580 -0.880 -15.118 1.00 48.34 97 ALA A O 1
ATOM 803 N N . LEU A 1 98 ? 20.872 -2.150 -16.813 1.00 53.34 98 LEU A N 1
ATOM 804 C CA . LEU A 1 98 ? 20.204 -3.198 -16.011 1.00 53.34 98 LEU A CA 1
ATOM 805 C C . LEU A 1 98 ? 21.111 -4.305 -15.423 1.00 53.34 98 LEU A C 1
ATOM 807 O O . LEU A 1 98 ? 20.673 -5.437 -15.228 1.00 53.34 98 LEU A O 1
ATOM 811 N N . THR A 1 99 ? 22.393 -4.041 -15.144 1.00 48.88 99 THR A N 1
ATOM 812 C CA . THR A 1 99 ? 23.341 -5.111 -14.723 1.00 48.88 99 THR A CA 1
ATOM 813 C C . THR A 1 99 ? 23.659 -5.150 -13.219 1.00 48.88 99 THR A C 1
ATOM 815 O O . THR A 1 99 ? 24.408 -6.016 -12.769 1.00 48.88 99 THR A O 1
ATOM 818 N N . PHE A 1 100 ? 23.086 -4.263 -12.400 1.00 58.66 100 PHE A N 1
ATOM 819 C CA . PHE A 1 100 ? 23.310 -4.259 -10.947 1.00 58.66 100 PHE A CA 1
ATOM 820 C C . PHE A 1 100 ? 22.155 -4.944 -10.206 1.00 58.66 100 PHE A C 1
ATOM 822 O O . PHE A 1 100 ? 20.998 -4.618 -10.441 1.00 58.66 100 PHE A O 1
ATOM 829 N N . LEU A 1 101 ? 22.461 -5.847 -9.261 1.00 53.22 101 LEU A N 1
ATOM 830 C CA . LEU A 1 101 ? 21.479 -6.592 -8.444 1.00 53.22 101 LEU A CA 1
ATOM 831 C C . LEU A 1 101 ? 20.398 -5.709 -7.787 1.00 53.22 101 LEU A C 1
ATOM 833 O O . LEU A 1 101 ? 19.297 -6.190 -7.544 1.00 53.22 101 LEU A O 1
ATOM 837 N N . GLY A 1 102 ? 20.695 -4.428 -7.537 1.00 54.94 102 GLY A N 1
ATOM 838 C CA . GLY A 1 102 ? 19.738 -3.462 -6.996 1.00 54.94 102 GLY A CA 1
ATOM 839 C C . GLY A 1 102 ? 18.590 -3.088 -7.943 1.00 54.94 102 GLY A C 1
ATOM 840 O O . GLY A 1 102 ? 17.532 -2.723 -7.452 1.00 54.94 102 GLY A O 1
ATOM 841 N N . HIS A 1 103 ? 18.748 -3.221 -9.266 1.00 61.22 103 HIS A N 1
ATOM 842 C CA . HIS A 1 103 ? 17.688 -2.881 -10.231 1.00 61.22 103 HIS A CA 1
ATOM 843 C C . HIS A 1 103 ? 16.524 -3.882 -10.208 1.00 61.22 103 HIS A C 1
ATOM 845 O O . HIS A 1 103 ? 15.395 -3.512 -10.488 1.00 61.22 103 HIS A O 1
ATOM 851 N N . PHE A 1 104 ? 16.782 -5.128 -9.801 1.00 68.25 104 PHE A N 1
ATOM 852 C CA . PHE A 1 104 ? 15.770 -6.183 -9.704 1.00 68.25 104 PHE A CA 1
ATOM 853 C C . PHE A 1 104 ? 14.932 -6.120 -8.422 1.00 68.25 104 PHE A C 1
ATOM 855 O O . PHE A 1 104 ? 14.073 -6.977 -8.211 1.00 68.25 104 PHE A O 1
ATOM 862 N N . MET A 1 105 ? 15.230 -5.182 -7.521 1.00 75.00 105 MET A N 1
ATOM 863 C CA . MET A 1 105 ? 14.695 -5.168 -6.165 1.00 75.00 105 MET A CA 1
ATOM 864 C C . MET A 1 105 ? 13.824 -3.934 -5.942 1.00 75.00 105 MET A C 1
ATOM 866 O O . MET A 1 105 ? 14.315 -2.810 -5.952 1.00 75.00 105 MET A O 1
ATOM 870 N N . CYS A 1 106 ? 12.541 -4.147 -5.661 1.00 81.00 106 CYS A N 1
ATOM 871 C CA . CYS A 1 106 ? 11.646 -3.101 -5.171 1.00 81.00 106 CYS A CA 1
ATOM 872 C C . CYS A 1 106 ? 11.626 -3.150 -3.639 1.00 81.00 106 CYS A C 1
ATOM 874 O O . CYS A 1 106 ? 11.385 -4.212 -3.064 1.00 81.00 106 CYS A O 1
ATOM 876 N N . SER A 1 107 ? 11.894 -2.026 -2.968 1.00 84.50 107 SER A N 1
ATOM 877 C CA . SER A 1 107 ? 11.799 -1.931 -1.506 1.00 84.50 107 SER A CA 1
ATOM 878 C C . SER A 1 107 ? 10.651 -1.016 -1.101 1.00 84.50 107 SER A C 1
ATOM 880 O O . SER A 1 107 ? 10.630 0.156 -1.463 1.00 84.50 107 SER A O 1
ATOM 882 N N . VAL A 1 108 ? 9.718 -1.554 -0.321 1.00 85.38 108 VAL A N 1
ATOM 883 C CA . VAL A 1 108 ? 8.575 -0.837 0.246 1.00 85.38 108 VAL A CA 1
ATOM 884 C C . VAL A 1 108 ? 8.813 -0.670 1.739 1.00 85.38 108 VAL A C 1
ATOM 886 O O . VAL A 1 108 ? 8.857 -1.651 2.483 1.00 85.38 108 VAL A O 1
ATOM 889 N N . VAL A 1 109 ? 8.960 0.575 2.182 1.00 86.94 109 VAL A N 1
ATOM 890 C CA . VAL A 1 109 ? 9.081 0.908 3.604 1.00 86.94 109 VAL A CA 1
ATOM 891 C C . VAL A 1 109 ? 7.721 1.347 4.117 1.00 86.94 109 VAL A C 1
ATOM 893 O O . VAL A 1 109 ? 7.106 2.263 3.575 1.00 86.94 109 VAL A O 1
ATOM 896 N N . VAL A 1 110 ? 7.244 0.677 5.159 1.00 88.25 110 VAL A N 1
ATOM 897 C CA . VAL A 1 110 ? 5.941 0.945 5.760 1.00 88.25 110 VAL A CA 1
ATOM 898 C C . VAL A 1 110 ? 6.145 1.685 7.069 1.00 88.25 110 VAL A C 1
ATOM 900 O O . VAL A 1 110 ? 6.824 1.188 7.969 1.00 88.25 110 VAL A O 1
ATOM 903 N N . TYR A 1 111 ? 5.513 2.847 7.185 1.00 88.62 111 TYR A N 1
ATOM 904 C CA . TYR A 1 111 ? 5.456 3.643 8.405 1.00 88.62 111 TYR A CA 1
ATOM 905 C C . TYR A 1 111 ? 4.035 3.599 8.968 1.00 88.62 111 TYR A C 1
ATOM 907 O O . TYR A 1 111 ? 3.069 3.677 8.212 1.00 88.62 111 TYR A O 1
ATOM 915 N N . LEU A 1 112 ? 3.901 3.469 10.287 1.00 89.38 112 LEU A N 1
ATOM 916 C CA . LEU A 1 112 ? 2.614 3.455 10.984 1.00 89.38 112 LEU A CA 1
ATOM 917 C C . LEU A 1 112 ? 2.630 4.444 12.142 1.00 89.38 112 LEU A C 1
ATOM 919 O O . LEU A 1 112 ? 3.631 4.580 12.847 1.00 89.38 112 LEU A O 1
ATOM 923 N N . GLY A 1 113 ? 1.498 5.092 12.384 1.00 87.62 113 GLY A N 1
ATOM 924 C CA . GLY A 1 113 ? 1.382 6.027 13.488 1.00 87.62 113 GLY A CA 1
ATOM 925 C C . GLY A 1 113 ? -0.017 6.602 13.662 1.00 87.62 113 GLY A C 1
ATOM 926 O O . GLY A 1 113 ? -0.870 6.421 12.792 1.00 87.62 113 GLY A O 1
ATOM 927 N N . PRO A 1 114 ? -0.282 7.266 14.800 1.00 83.12 114 PRO A N 1
ATOM 928 C CA . PRO A 1 114 ? -1.573 7.893 15.073 1.00 83.12 114 PRO A CA 1
ATOM 929 C C . PRO A 1 114 ? -1.874 9.108 14.184 1.00 83.12 114 PRO A C 1
ATOM 931 O O . PRO A 1 114 ? -3.030 9.518 14.113 1.00 83.12 114 PRO A O 1
ATOM 934 N N . SER A 1 115 ? -0.867 9.714 13.546 1.00 82.12 115 SER A N 1
ATOM 935 C CA . SER A 1 115 ? -1.044 10.854 12.637 1.00 82.12 115 SER A CA 1
ATOM 936 C C . SER A 1 115 ? 0.111 10.960 11.640 1.00 82.12 115 SER A C 1
ATOM 938 O O . SER A 1 115 ? 1.188 10.436 11.907 1.00 82.12 115 SER A O 1
ATOM 940 N N . ALA A 1 116 ? -0.065 11.705 10.545 1.00 74.88 116 ALA A N 1
ATOM 941 C CA . ALA A 1 116 ? 0.975 11.900 9.527 1.00 74.88 116 ALA A CA 1
ATOM 942 C C . ALA A 1 116 ? 2.285 12.532 10.047 1.00 74.88 116 ALA A C 1
ATOM 944 O O . ALA A 1 116 ? 3.331 12.371 9.424 1.00 74.88 116 ALA A O 1
ATOM 945 N N . VAL A 1 117 ? 2.246 13.246 11.179 1.00 80.31 117 VAL A N 1
ATOM 946 C CA . VAL A 1 117 ? 3.431 13.871 11.800 1.00 80.31 117 VAL A CA 1
ATOM 947 C C . VAL A 1 117 ? 4.078 13.008 12.885 1.00 80.31 117 VAL A C 1
ATOM 949 O O . VAL A 1 117 ? 5.166 13.332 13.354 1.00 80.31 117 VAL A O 1
ATOM 952 N N . ASP A 1 118 ? 3.415 11.927 13.289 1.00 86.12 118 ASP A N 1
ATOM 953 C CA . ASP A 1 118 ? 3.872 10.994 14.316 1.00 86.12 118 ASP A CA 1
ATOM 954 C C . ASP A 1 118 ? 3.745 9.579 13.760 1.00 86.12 118 ASP A C 1
ATOM 956 O O . ASP A 1 118 ? 2.768 8.882 14.020 1.00 86.12 118 ASP A O 1
ATOM 960 N N . VAL A 1 119 ? 4.711 9.195 12.926 1.00 87.62 119 VAL A N 1
ATOM 961 C CA . VAL A 1 119 ? 4.818 7.859 12.337 1.00 87.62 119 VAL A CA 1
ATOM 962 C C . VAL A 1 119 ? 6.155 7.234 12.704 1.00 87.62 119 VAL A C 1
ATOM 964 O O . VAL A 1 119 ? 7.180 7.908 12.779 1.00 87.62 119 VAL A O 1
ATOM 967 N N . ASN A 1 120 ? 6.149 5.923 12.910 1.00 87.50 120 ASN A N 1
ATOM 968 C CA . ASN A 1 120 ? 7.343 5.130 13.158 1.00 87.50 120 ASN A CA 1
ATOM 969 C C . ASN A 1 120 ? 7.486 4.085 12.056 1.00 87.50 120 ASN A C 1
ATOM 971 O O . ASN A 1 120 ? 6.485 3.560 11.562 1.00 87.50 120 ASN A O 1
ATOM 975 N N . GLU A 1 121 ? 8.723 3.773 11.669 1.00 88.06 121 GLU A N 1
ATOM 976 C CA . GLU A 1 121 ? 8.967 2.684 10.725 1.00 88.06 121 GLU A CA 1
ATOM 977 C C . GLU A 1 121 ? 8.442 1.380 11.330 1.00 88.06 121 GLU A C 1
ATOM 979 O O . GLU A 1 121 ? 8.866 0.954 12.405 1.00 88.06 121 GLU A O 1
ATOM 984 N N . PHE A 1 122 ? 7.490 0.760 10.642 1.00 89.19 122 PHE A N 1
ATOM 985 C CA . PHE A 1 122 ? 6.983 -0.551 11.004 1.00 89.19 122 PHE A CA 1
ATOM 986 C C . PHE A 1 122 ? 7.922 -1.634 10.482 1.00 89.19 122 PHE A C 1
ATOM 988 O O . PHE A 1 122 ? 8.381 -2.485 11.248 1.00 89.19 122 PHE A O 1
ATOM 995 N N . ARG A 1 123 ? 8.177 -1.626 9.167 1.00 89.19 123 ARG A N 1
ATOM 996 C CA . ARG A 1 123 ? 9.025 -2.614 8.498 1.00 89.19 123 ARG A CA 1
ATOM 997 C C . ARG A 1 123 ? 9.366 -2.195 7.070 1.00 89.19 123 ARG A C 1
ATOM 999 O O . ARG A 1 123 ? 8.538 -1.610 6.375 1.00 89.19 123 ARG A O 1
ATOM 1006 N N . THR A 1 124 ? 10.537 -2.626 6.612 1.00 88.25 124 THR A N 1
ATOM 1007 C CA . THR A 1 124 ? 10.920 -2.636 5.197 1.00 88.25 124 THR A CA 1
ATOM 1008 C C . THR A 1 124 ? 10.672 -4.012 4.565 1.00 88.25 124 THR A C 1
ATOM 1010 O O . THR A 1 124 ? 11.102 -5.038 5.099 1.00 88.25 124 THR A O 1
ATOM 1013 N N . PHE A 1 125 ? 9.988 -4.035 3.423 1.00 87.75 125 PHE A N 1
ATOM 1014 C CA . PHE A 1 125 ? 9.741 -5.214 2.593 1.00 87.75 125 PHE A CA 1
ATOM 1015 C C . PHE A 1 125 ? 10.524 -5.090 1.294 1.00 87.75 125 PHE A C 1
ATOM 1017 O O . PHE A 1 125 ? 10.512 -4.034 0.671 1.00 87.75 125 PHE A O 1
ATOM 1024 N N . THR A 1 126 ? 11.175 -6.167 0.866 1.00 87.62 126 THR A N 1
ATOM 1025 C CA . THR A 1 126 ? 11.961 -6.173 -0.368 1.00 87.62 126 THR A CA 1
ATOM 1026 C C . THR A 1 126 ? 11.489 -7.295 -1.275 1.00 87.62 126 THR A C 1
ATOM 1028 O O . THR A 1 126 ? 11.476 -8.460 -0.877 1.00 87.62 126 THR A O 1
ATOM 1031 N N . PHE A 1 127 ? 11.115 -6.937 -2.497 1.00 85.31 127 PHE A N 1
ATOM 1032 C CA . PHE A 1 127 ? 10.595 -7.834 -3.518 1.00 85.31 127 PHE A CA 1
ATOM 1033 C C . PHE A 1 127 ? 11.619 -7.978 -4.639 1.00 85.31 127 PHE A C 1
ATOM 1035 O O . PHE A 1 127 ? 12.134 -6.978 -5.134 1.00 85.31 127 PHE A O 1
ATOM 1042 N N . PHE A 1 128 ? 11.915 -9.212 -5.043 1.00 84.19 128 PHE A N 1
ATOM 1043 C CA . PHE A 1 128 ? 12.819 -9.501 -6.156 1.00 84.19 128 PHE A CA 1
ATOM 1044 C C . PHE A 1 128 ? 11.999 -9.824 -7.402 1.00 84.19 128 PHE A C 1
ATOM 1046 O O . PHE A 1 128 ? 11.297 -10.834 -7.396 1.00 84.19 128 PHE A O 1
ATOM 1053 N N . LYS A 1 129 ? 12.092 -8.976 -8.434 1.00 83.81 129 LYS A N 1
ATOM 1054 C CA . LYS A 1 129 ? 11.303 -9.057 -9.674 1.00 83.81 129 LYS A CA 1
ATOM 1055 C C . LYS A 1 129 ? 9.827 -9.395 -9.404 1.00 83.81 129 LYS A C 1
ATOM 1057 O O . LYS A 1 129 ? 9.376 -10.471 -9.802 1.00 83.81 129 LYS A O 1
ATOM 1062 N N . PRO A 1 130 ? 9.102 -8.557 -8.637 1.00 85.56 130 PRO A N 1
ATOM 1063 C CA . PRO A 1 130 ? 7.712 -8.851 -8.332 1.00 85.56 130 PRO A CA 1
ATOM 1064 C C . PRO A 1 130 ? 6.877 -8.907 -9.615 1.00 85.56 130 PRO A C 1
ATOM 1066 O O . PRO A 1 130 ? 7.037 -8.076 -10.503 1.00 85.56 130 PRO A O 1
ATOM 1069 N N . ASP A 1 131 ? 5.989 -9.891 -9.672 1.00 87.06 131 ASP A N 1
ATOM 1070 C CA . ASP A 1 131 ? 5.018 -10.080 -10.745 1.00 87.06 131 ASP A CA 1
ATOM 1071 C C . ASP A 1 131 ? 3.670 -10.414 -10.093 1.00 87.06 131 ASP A C 1
ATOM 1073 O O . ASP A 1 131 ? 3.459 -11.502 -9.539 1.00 87.06 131 ASP A O 1
ATOM 1077 N N . GLY A 1 132 ? 2.795 -9.413 -10.051 1.00 88.06 132 GLY A N 1
ATOM 1078 C CA . GLY A 1 132 ? 1.445 -9.494 -9.515 1.00 88.06 132 GLY A CA 1
ATOM 1079 C C . GLY A 1 132 ? 1.282 -9.016 -8.068 1.00 88.06 132 GLY A C 1
ATOM 1080 O O . GLY A 1 132 ? 2.062 -8.233 -7.523 1.00 88.06 132 GLY A O 1
ATOM 1081 N N . TRP A 1 133 ? 0.208 -9.489 -7.431 1.00 90.19 133 TRP A N 1
ATOM 1082 C CA . TRP A 1 133 ? -0.205 -9.080 -6.086 1.00 90.19 133 TRP A CA 1
ATOM 1083 C C . TRP A 1 133 ? 0.761 -9.550 -4.989 1.00 90.19 133 TRP A C 1
ATOM 1085 O O . TRP A 1 133 ? 0.902 -10.746 -4.727 1.00 90.19 133 TRP A O 1
ATOM 1095 N N . GLN A 1 134 ? 1.338 -8.589 -4.279 1.00 90.62 134 GLN A N 1
ATOM 1096 C CA . GLN A 1 134 ? 2.154 -8.755 -3.085 1.00 90.62 134 GLN A CA 1
ATOM 1097 C C . GLN A 1 134 ? 1.319 -8.515 -1.825 1.00 90.62 134 GLN A C 1
ATOM 1099 O O . GLN A 1 134 ? 0.492 -7.603 -1.779 1.00 90.62 134 GLN A O 1
ATOM 1104 N N . VAL A 1 135 ? 1.553 -9.318 -0.784 1.00 90.81 135 VAL A N 1
ATOM 1105 C CA . VAL A 1 135 ? 0.842 -9.217 0.499 1.00 90.81 135 VAL A CA 1
ATOM 1106 C C . VAL A 1 135 ? 1.802 -8.762 1.591 1.00 90.81 135 VAL A C 1
ATOM 1108 O O . VAL A 1 135 ? 2.806 -9.419 1.860 1.00 90.81 135 VAL A O 1
ATOM 1111 N N . ILE A 1 136 ? 1.461 -7.665 2.257 1.00 90.94 136 ILE A N 1
ATOM 1112 C CA . ILE A 1 136 ? 2.203 -7.105 3.386 1.00 90.94 136 ILE A CA 1
ATOM 1113 C C . ILE A 1 136 ? 1.378 -7.309 4.655 1.00 90.94 136 ILE A C 1
ATOM 1115 O O . ILE A 1 136 ? 0.362 -6.652 4.835 1.00 90.94 136 ILE A O 1
ATOM 1119 N N . PHE A 1 137 ? 1.795 -8.214 5.541 1.00 89.81 137 PHE A N 1
ATOM 1120 C CA . PHE A 1 137 ? 1.101 -8.465 6.810 1.00 89.81 137 PHE A CA 1
ATOM 1121 C C . PHE A 1 137 ? 1.564 -7.507 7.914 1.00 89.81 137 PHE A C 1
ATOM 1123 O O . PHE A 1 137 ? 2.764 -7.311 8.118 1.00 89.81 137 PHE A O 1
ATOM 1130 N N . PHE A 1 138 ? 0.606 -6.965 8.669 1.00 84.50 138 PHE A N 1
ATOM 1131 C CA . PHE A 1 138 ? 0.863 -6.059 9.798 1.00 84.50 138 PHE A CA 1
ATOM 1132 C C . PHE A 1 138 ? 0.964 -6.778 11.152 1.00 84.50 138 PHE A C 1
ATOM 1134 O O . PHE A 1 138 ? 1.387 -6.190 12.146 1.00 84.50 138 PHE A O 1
ATOM 1141 N N . SER A 1 139 ? 0.617 -8.066 11.197 1.00 77.44 139 SER A N 1
ATOM 1142 C CA . SER A 1 139 ? 0.748 -8.921 12.378 1.00 77.44 139 SER A CA 1
ATOM 1143 C C . SER A 1 139 ? 1.929 -9.884 12.238 1.00 77.44 139 SER A C 1
ATOM 1145 O O . SER A 1 139 ? 2.202 -10.399 11.156 1.00 77.44 139 SER A O 1
ATOM 1147 N N . TYR A 1 140 ? 2.595 -10.186 13.357 1.00 56.00 140 TYR A N 1
ATOM 1148 C CA . TYR A 1 140 ? 3.588 -11.266 13.443 1.00 56.00 140 TYR A CA 1
ATOM 1149 C C . TYR A 1 140 ? 2.952 -12.663 13.393 1.00 56.00 140 TYR A C 1
ATOM 1151 O O . TYR A 1 140 ? 3.655 -13.652 13.197 1.00 56.00 140 TYR A O 1
ATOM 1159 N N . PHE A 1 141 ? 1.635 -12.749 13.596 1.00 48.03 141 PHE A N 1
ATOM 1160 C CA . PHE A 1 141 ? 0.878 -13.990 13.548 1.00 48.03 141 PHE A CA 1
ATOM 1161 C C . PHE A 1 141 ? 0.183 -14.092 12.188 1.00 48.03 141 PHE A C 1
ATOM 1163 O O . PHE A 1 141 ? -0.818 -13.418 11.939 1.00 48.03 141 PHE A O 1
ATOM 1170 N N . VAL A 1 142 ? 0.753 -14.908 11.304 1.00 51.53 142 VAL A N 1
ATOM 1171 C CA . VAL A 1 142 ? 0.092 -15.361 10.075 1.00 51.53 142 VAL A CA 1
ATOM 1172 C C . VAL A 1 142 ? -0.839 -16.514 10.483 1.00 51.53 142 VAL A C 1
ATOM 1174 O O . VAL A 1 142 ? -0.351 -17.430 11.149 1.00 51.53 142 VAL A O 1
ATOM 1177 N N . PRO A 1 143 ? -2.153 -16.455 10.201 1.00 45.03 143 PRO A N 1
ATOM 1178 C CA . PRO A 1 143 ? -3.081 -17.534 10.540 1.00 45.03 143 PRO A CA 1
ATOM 1179 C C . PRO A 1 143 ? -2.819 -18.825 9.754 1.00 45.03 143 PRO A C 1
ATOM 1181 O O . PRO A 1 143 ? -2.307 -18.745 8.614 1.00 45.03 143 PRO A O 1
#

Organism: NCBI:txid637853

Sequence (143 aa):
MGTAYVVHWRNLVSKIYKGALLDITDHAFFTLSSGILNLAKGHDVHHLLDENIDHYWRSDGETPHVITIEFPKKEDFLFLLLYLDYELDEQHTPQEALTFLGHFMCSVVVYLGPSAVDVNEFRTFTFFKPDGWQVIFFSYFVP

Foldseek 3Di:
DDPDDQPQVVNVCVVQDPDDDDDCQVQKDKDKPAAPPPVPPDTLVCLCPDSDPVRHRDGPDDPDIDIDIGGPDDDDDFKDKHFDALVVVCVPPPPPPPDDQVSQKDKDWDWDDPDPVGTDTQDIDIDGRDHTIDIGGSDPDRD

pLDDT: mean 75.6, std 16.48, range [36.94, 93.19]